Protein AF-A0A0N4T7W8-F1 (afdb_monomer)

Nearest PDB structures (foldseek):
  3v8z-assembly1_A  TM=8.509E-01  e=4.252E-12  Oryctolagus cuniculus
  3usr-assembly1_A  TM=8.493E-01  e=5.194E-12  Oryctolagus cuniculus
  3v8y-assembly1_A  TM=8.452E-01  e=2.255E-11  Oryctolagus cuniculus
  3u2x-assembly1_A  TM=7.380E-01  e=1.413E-11  Homo sapiens
  4ueg-assembly1_B-2  TM=7.141E-01  e=8.287E-12  Homo sapiens

Solvent-accessible surface area (backbone atoms only — not comparable to full-atom values): 10296 Å² total; per-residue (Å²): 116,76,44,86,63,72,72,51,75,77,46,58,74,68,16,25,16,58,23,91,90,51,61,74,39,53,35,68,91,38,66,29,72,71,93,47,72,66,58,51,50,51,54,49,50,48,36,72,74,54,46,65,76,77,80,60,84,92,77,53,69,49,67,40,39,54,51,41,59,89,45,61,62,54,68,78,45,64,72,85,35,53,42,62,55,40,58,51,31,63,49,39,86,84,54,75,52,58,70,55,46,76,71,48,52,90,68,38,27,24,72,38,78,50,87,73,88,60,94,74,72,62,88,89,70,83,78,93,59,91,78,68,76,51,65,69,57,49,50,50,26,50,75,73,73,59,59,48,61,87,58,89,59,13,66,73,55,53,51,50,55,54,56,61,75,71,110

Secondary structure (DSSP, 8-state):
--S--GGGGGPPSSEEEEPSS-TTSEEEEEEE----HHHHHHHHHHHHHH-SSSSS-SSS-THHHHHHTTTTTGGGS-GGGB--GGGSEEESTT---HHHHHHHGGG-S-EEE-----S---TT-----SSPPPHHHHHHHHHTT---TTTTT-HHHHHHHHHHHT-

Organism: Brugia pahangi (NCBI:txid6280)

InterPro domains:
  IPR029044 Nucleotide-diphospho-sugar transferases [G3DSA:3.90.550.10] (1-117)
  IPR029044 Nucleotide-diphospho-sugar transferases [SSF53448] (1-104)
  IPR050587 GNT1/Glycosyltransferase 8 [PTHR11183] (1-105)

Sequence (167 aa):
VIQNADELFDHDELSAVADIGWPDCFNSGVFAYKPSEQTYLDILNFALEHGSFEVYNLFICGDQGLLNQPFKGWRDKPPAFRLPFIYNMTSGAIYTYAAAFKKYGAQNHLIKETVEYGEDKIPGVSFDQSSPPTDEERMRAWEVGHPDYLGADAYSNIQKAIDHALE

Structure (mmCIF, N/CA/C/O backbone):
data_AF-A0A0N4T7W8-F1
#
_entry.id   AF-A0A0N4T7W8-F1
#
loop_
_atom_site.group_PDB
_atom_site.id
_atom_site.type_symbol
_atom_site.label_atom_id
_atom_site.label_alt_id
_atom_site.label_comp_id
_atom_site.label_asym_id
_atom_site.label_entity_id
_atom_site.label_seq_id
_atom_site.pdbx_PDB_ins_code
_atom_site.Cartn_x
_atom_site.Cartn_y
_atom_site.Cartn_z
_atom_site.occupancy
_atom_site.B_iso_or_equiv
_atom_site.auth_seq_id
_atom_site.auth_comp_id
_atom_site.auth_asym_id
_atom_site.auth_atom_id
_atom_site.pdbx_PDB_model_num
ATOM 1 N N . VAL A 1 1 ? -2.211 1.688 -14.149 1.00 75.25 1 VAL A N 1
ATOM 2 C CA . VAL A 1 1 ? -3.234 0.614 -14.136 1.00 75.25 1 VAL A CA 1
ATOM 3 C C . VAL A 1 1 ? -3.302 0.024 -15.528 1.00 75.25 1 VAL A C 1
ATOM 5 O O . VAL A 1 1 ? -3.419 0.804 -16.462 1.00 75.25 1 VAL A O 1
ATOM 8 N N . ILE A 1 2 ? -3.159 -1.292 -15.675 1.00 79.19 2 ILE A N 1
ATOM 9 C CA . ILE A 1 2 ? -3.101 -1.954 -16.993 1.00 79.19 2 ILE A CA 1
ATOM 10 C C . ILE A 1 2 ? -4.235 -2.965 -17.220 1.00 79.19 2 ILE A C 1
ATOM 12 O O . ILE A 1 2 ? -4.511 -3.311 -18.364 1.00 79.19 2 ILE A O 1
ATOM 16 N N . GLN A 1 3 ? -4.931 -3.385 -16.159 1.00 80.50 3 GLN A N 1
ATOM 17 C CA . GLN A 1 3 ? -6.172 -4.170 -16.213 1.00 80.50 3 GLN A CA 1
ATOM 18 C C . GLN A 1 3 ? -7.143 -3.661 -15.131 1.00 80.50 3 GLN A C 1
ATOM 20 O O . GLN A 1 3 ? -6.733 -2.897 -14.255 1.00 80.50 3 GLN A O 1
ATOM 25 N N . ASN A 1 4 ? -8.425 -4.039 -15.207 1.00 87.44 4 ASN A N 1
ATOM 26 C CA . ASN A 1 4 ? -9.396 -3.743 -14.142 1.00 87.44 4 ASN A CA 1
ATOM 27 C C . ASN A 1 4 ? -8.918 -4.348 -12.809 1.00 87.44 4 ASN A C 1
ATOM 29 O O . ASN A 1 4 ? -8.251 -5.377 -12.829 1.00 87.44 4 ASN A O 1
ATOM 33 N N . ALA A 1 5 ? -9.204 -3.675 -11.696 1.00 90.62 5 ALA A N 1
ATOM 34 C CA . ALA A 1 5 ? -8.773 -4.092 -10.363 1.00 90.62 5 ALA A CA 1
ATOM 35 C C . ALA A 1 5 ? -9.856 -3.802 -9.307 1.00 90.62 5 ALA A C 1
ATOM 37 O O . ALA A 1 5 ? -9.542 -3.502 -8.153 1.00 90.62 5 ALA A O 1
ATOM 38 N N . ASP A 1 6 ? -11.132 -3.802 -9.708 1.00 92.44 6 ASP A N 1
ATOM 39 C CA . ASP A 1 6 ? -12.240 -3.432 -8.818 1.00 92.44 6 ASP A CA 1
ATOM 40 C C . ASP A 1 6 ? -12.442 -4.467 -7.699 1.00 92.44 6 ASP A C 1
ATOM 42 O O . ASP A 1 6 ? -12.923 -4.144 -6.618 1.00 92.44 6 ASP A O 1
ATOM 46 N N . GLU A 1 7 ? -11.990 -5.701 -7.897 1.00 92.69 7 GLU A N 1
ATOM 47 C CA . GLU A 1 7 ? -11.946 -6.732 -6.861 1.00 92.69 7 GLU A CA 1
ATOM 48 C C . GLU A 1 7 ? -11.081 -6.337 -5.650 1.00 92.69 7 GLU A C 1
ATOM 50 O O . GLU A 1 7 ? -11.254 -6.892 -4.565 1.00 92.69 7 GLU A O 1
ATOM 55 N N . LEU A 1 8 ? -10.192 -5.340 -5.772 1.00 92.75 8 LEU A N 1
ATOM 56 C CA . LEU A 1 8 ? -9.466 -4.790 -4.621 1.00 92.75 8 LEU A CA 1
ATOM 57 C C . LEU A 1 8 ? -10.405 -4.167 -3.577 1.00 92.75 8 LEU A C 1
ATOM 59 O O . LEU A 1 8 ? -10.048 -4.118 -2.398 1.00 92.75 8 LEU A O 1
ATOM 63 N N . PHE A 1 9 ? -11.604 -3.729 -3.977 1.00 94.00 9 PHE A N 1
ATOM 64 C CA . PHE A 1 9 ? -12.607 -3.181 -3.061 1.00 94.00 9 PHE A CA 1
ATOM 65 C C . PHE A 1 9 ? -13.278 -4.247 -2.179 1.00 94.00 9 PHE A C 1
ATOM 67 O O . PHE A 1 9 ? -13.899 -3.889 -1.178 1.00 94.00 9 PHE A O 1
ATOM 74 N N . ASP A 1 10 ? -13.113 -5.538 -2.490 1.00 94.38 10 ASP A N 1
ATOM 75 C CA . ASP A 1 10 ? -13.646 -6.645 -1.685 1.00 94.38 10 ASP A CA 1
ATOM 76 C C . ASP A 1 10 ? -12.728 -7.028 -0.505 1.00 94.38 10 ASP A C 1
ATOM 78 O O . ASP A 1 10 ? -13.085 -7.870 0.324 1.00 94.38 10 ASP A O 1
ATOM 82 N N . HIS A 1 11 ? -11.539 -6.422 -0.405 1.00 95.06 11 HIS A N 1
ATOM 83 C CA . HIS A 1 11 ? -10.558 -6.722 0.636 1.00 95.06 11 HIS A CA 1
ATOM 84 C C . HIS A 1 11 ? -10.740 -5.885 1.915 1.00 95.06 11 HIS A C 1
ATOM 86 O O . HIS A 1 11 ? -11.054 -4.696 1.892 1.00 95.06 11 HIS A O 1
ATOM 92 N N . ASP A 1 12 ? -10.468 -6.510 3.064 1.00 95.62 12 ASP A N 1
ATOM 93 C CA . ASP A 1 12 ? -10.518 -5.865 4.380 1.00 95.62 12 ASP A CA 1
ATOM 94 C C . ASP A 1 12 ? -9.248 -5.063 4.719 1.00 95.62 12 ASP A C 1
ATOM 96 O O . ASP A 1 12 ? -8.190 -5.212 4.110 1.00 95.62 12 ASP A O 1
ATOM 100 N N . GLU A 1 13 ? -9.330 -4.232 5.761 1.00 94.75 13 GLU A N 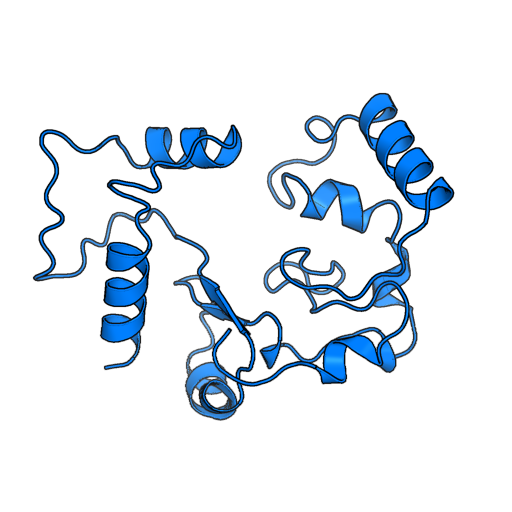1
ATOM 101 C CA . GLU A 1 13 ? -8.226 -3.384 6.211 1.00 94.75 13 GLU A CA 1
ATOM 102 C C . GLU A 1 13 ? -7.184 -4.124 7.088 1.00 94.75 13 GLU A C 1
ATOM 104 O O . GLU A 1 13 ? -7.509 -4.869 8.019 1.00 94.75 13 GLU A O 1
ATOM 109 N N . LEU A 1 14 ? -5.883 -3.891 6.934 1.00 94.62 14 LEU A N 1
ATOM 110 C CA . LEU A 1 14 ? -5.200 -3.322 5.777 1.00 94.62 14 LEU A CA 1
ATOM 111 C C . LEU A 1 14 ? -4.748 -4.507 4.922 1.00 94.62 14 LEU A C 1
ATOM 113 O O . LEU A 1 14 ? -4.061 -5.392 5.440 1.00 94.62 14 LEU A O 1
ATOM 117 N N . SER A 1 15 ? -5.160 -4.547 3.657 1.00 97.31 15 SER A N 1
ATOM 118 C CA . SER A 1 15 ? -4.711 -5.567 2.703 1.00 97.31 15 SER A CA 1
ATOM 119 C C . SER A 1 15 ? -3.740 -4.939 1.725 1.00 97.31 15 SER A C 1
ATOM 121 O O . SER A 1 15 ? -4.045 -3.912 1.135 1.00 97.31 15 SER A O 1
ATOM 123 N N . ALA A 1 16 ? -2.569 -5.532 1.550 1.00 96.69 16 ALA A N 1
ATOM 124 C CA . ALA A 1 16 ? -1.505 -4.942 0.749 1.00 96.69 16 ALA A CA 1
ATOM 125 C C . ALA A 1 16 ? -0.630 -6.026 0.125 1.00 96.69 16 ALA A C 1
ATOM 127 O O . ALA A 1 16 ? -0.710 -7.202 0.492 1.00 96.69 16 ALA A O 1
ATOM 128 N N . VAL A 1 17 ? 0.195 -5.624 -0.835 1.00 95.38 17 VAL A N 1
ATOM 129 C CA . VAL A 1 17 ? 1.209 -6.490 -1.441 1.00 95.38 17 VAL A CA 1
ATOM 130 C C . VAL A 1 17 ? 2.471 -6.472 -0.578 1.00 95.38 17 VAL A C 1
ATOM 132 O O . VAL A 1 17 ? 2.830 -5.429 -0.037 1.00 95.38 17 VAL A O 1
ATOM 135 N N . ALA A 1 18 ? 3.149 -7.613 -0.443 1.00 93.12 18 ALA A N 1
ATOM 136 C CA . ALA A 1 18 ? 4.429 -7.692 0.264 1.00 93.12 18 ALA A CA 1
ATOM 137 C C . ALA A 1 18 ? 5.498 -6.821 -0.407 1.00 93.12 18 ALA A C 1
ATOM 139 O O . ALA A 1 18 ? 5.570 -6.758 -1.636 1.00 93.12 18 ALA A O 1
ATOM 140 N N . ASP A 1 19 ? 6.346 -6.182 0.394 1.00 89.38 19 ASP A N 1
ATOM 141 C CA . ASP A 1 19 ? 7.507 -5.484 -0.134 1.00 89.38 19 ASP A CA 1
ATOM 142 C C . ASP A 1 19 ? 8.506 -6.475 -0.750 1.00 89.38 19 ASP A C 1
ATOM 144 O O . ASP A 1 19 ? 8.726 -7.580 -0.250 1.00 89.38 19 ASP A O 1
ATOM 148 N N . ILE A 1 20 ? 9.091 -6.078 -1.877 1.00 84.06 20 ILE A N 1
ATOM 149 C CA . ILE A 1 20 ? 10.031 -6.902 -2.636 1.00 84.06 20 ILE A CA 1
ATOM 150 C C . ILE A 1 20 ? 11.368 -7.092 -1.906 1.00 84.06 20 ILE A C 1
ATOM 152 O O . ILE A 1 20 ? 11.968 -8.162 -2.009 1.00 84.06 20 ILE A O 1
ATOM 156 N N . GLY A 1 21 ? 11.840 -6.069 -1.189 1.00 83.12 21 GLY A N 1
ATOM 157 C CA . GLY A 1 21 ? 13.102 -6.105 -0.458 1.00 83.12 21 GLY A CA 1
ATOM 158 C C . GLY A 1 21 ? 12.952 -6.786 0.899 1.00 83.12 21 GLY A C 1
ATOM 159 O O . GLY A 1 21 ? 13.771 -7.632 1.256 1.00 83.12 21 GLY A O 1
ATOM 160 N N . TRP A 1 22 ? 11.888 -6.454 1.638 1.00 85.81 22 TRP A N 1
ATOM 161 C CA . TRP A 1 22 ? 11.609 -7.018 2.962 1.00 85.81 22 TRP A CA 1
ATOM 162 C C . TRP A 1 22 ? 10.157 -7.522 3.076 1.00 85.81 22 TRP A C 1
ATOM 164 O O . TRP A 1 22 ? 9.280 -6.777 3.512 1.00 85.81 22 TRP A O 1
ATOM 174 N N . PRO A 1 23 ? 9.868 -8.796 2.745 1.00 89.88 23 PRO A N 1
ATOM 175 C CA . PRO A 1 23 ? 8.495 -9.293 2.564 1.00 89.88 23 PRO A CA 1
ATOM 176 C C . PRO A 1 23 ? 7.662 -9.435 3.848 1.00 89.88 23 PRO A C 1
ATOM 178 O O . PRO A 1 23 ? 6.475 -9.761 3.775 1.00 89.88 23 PRO A O 1
ATOM 181 N N . ASP A 1 24 ? 8.256 -9.200 5.021 1.00 90.38 24 ASP A N 1
ATOM 182 C CA . ASP A 1 24 ? 7.507 -9.071 6.277 1.00 90.38 24 ASP A CA 1
ATOM 183 C C . ASP A 1 24 ? 6.895 -7.668 6.455 1.00 90.38 24 ASP A C 1
ATOM 185 O O . ASP A 1 24 ? 6.010 -7.484 7.291 1.00 90.38 24 ASP A O 1
ATOM 189 N N . CYS A 1 25 ? 7.308 -6.699 5.635 1.00 90.69 25 CYS A N 1
ATOM 190 C CA . CYS A 1 25 ? 6.649 -5.411 5.464 1.00 90.69 25 CYS A CA 1
ATOM 191 C C . CYS A 1 25 ? 5.764 -5.442 4.214 1.00 90.69 25 CYS A C 1
ATOM 193 O O . CYS A 1 25 ? 6.047 -6.153 3.246 1.00 90.69 25 CYS A O 1
ATOM 195 N N . PHE A 1 26 ? 4.697 -4.649 4.211 1.00 93.75 26 PHE A N 1
ATOM 196 C CA . PHE A 1 26 ? 3.931 -4.411 2.993 1.00 93.75 26 PHE A CA 1
ATOM 197 C C . PHE A 1 26 ? 4.477 -3.211 2.228 1.00 93.75 26 PHE A C 1
ATOM 199 O O . PHE A 1 26 ? 4.974 -2.248 2.820 1.00 93.75 26 PHE A O 1
ATOM 206 N N . ASN A 1 27 ? 4.329 -3.251 0.908 1.00 91.75 27 ASN A N 1
ATOM 207 C CA . ASN A 1 27 ? 4.578 -2.106 0.056 1.00 91.75 27 ASN A CA 1
ATOM 208 C C . ASN A 1 27 ? 3.386 -1.145 0.119 1.00 91.75 27 ASN A C 1
ATOM 210 O O . ASN A 1 27 ? 2.253 -1.539 -0.161 1.00 91.75 27 ASN A O 1
ATOM 214 N N . SER A 1 28 ? 3.633 0.119 0.445 1.00 91.62 28 SER A N 1
ATOM 215 C CA . SER A 1 28 ? 2.578 1.131 0.593 1.00 91.62 28 SER A CA 1
ATOM 216 C C . SER A 1 28 ? 2.086 1.724 -0.733 1.00 91.62 28 SER A C 1
ATOM 218 O O . SER A 1 28 ? 1.169 2.537 -0.734 1.00 91.62 28 SER A O 1
ATOM 220 N N . GLY A 1 29 ? 2.641 1.304 -1.876 1.00 89.88 29 GLY A N 1
ATOM 221 C CA . GLY A 1 29 ? 2.218 1.792 -3.193 1.00 89.88 29 GLY A CA 1
ATOM 222 C C . GLY A 1 29 ? 0.784 1.405 -3.574 1.00 89.88 29 GLY A C 1
ATOM 223 O O . GLY A 1 29 ? 0.127 2.153 -4.293 1.00 89.88 29 GLY A O 1
ATOM 224 N N . VAL A 1 30 ? 0.296 0.255 -3.094 1.00 93.00 30 VAL A N 1
ATOM 225 C CA . VAL A 1 30 ? -1.080 -0.222 -3.305 1.00 93.00 30 VAL A CA 1
ATOM 226 C C . VAL A 1 30 ? -1.543 -0.997 -2.077 1.00 93.00 30 VAL A C 1
ATOM 228 O O . VAL A 1 30 ? -0.937 -2.004 -1.700 1.00 93.00 30 VAL A O 1
ATOM 231 N N . PHE A 1 31 ? -2.646 -0.553 -1.478 1.00 95.31 31 PHE A N 1
ATOM 232 C CA . PHE A 1 31 ? -3.292 -1.223 -0.356 1.00 95.31 31 PHE A CA 1
ATOM 233 C C . PHE A 1 31 ? -4.791 -0.886 -0.295 1.00 95.31 31 PHE A C 1
ATOM 235 O O . PHE A 1 31 ? -5.215 0.190 -0.710 1.00 95.31 31 PHE A O 1
ATOM 242 N N . ALA A 1 32 ? -5.589 -1.808 0.241 1.00 95.62 32 ALA A N 1
ATOM 243 C CA . ALA A 1 32 ? -6.993 -1.610 0.578 1.00 95.62 32 ALA A CA 1
ATOM 244 C C . ALA A 1 32 ? -7.126 -1.221 2.059 1.00 95.62 32 ALA A C 1
ATOM 246 O O . ALA A 1 32 ? -6.509 -1.830 2.941 1.00 95.62 32 ALA A O 1
ATOM 247 N N . TYR A 1 33 ? -7.934 -0.196 2.323 1.00 94.69 33 TYR A N 1
ATOM 248 C CA . TYR A 1 33 ? -8.071 0.451 3.627 1.00 94.69 33 TYR A CA 1
ATOM 249 C C . TYR A 1 33 ? -9.495 1.006 3.811 1.00 94.69 33 TYR A C 1
ATOM 251 O O . TYR A 1 33 ? -10.162 1.319 2.823 1.00 94.69 33 TYR A O 1
ATOM 259 N N . LYS A 1 34 ? -9.976 1.140 5.056 1.00 94.25 34 LYS A N 1
ATOM 260 C CA 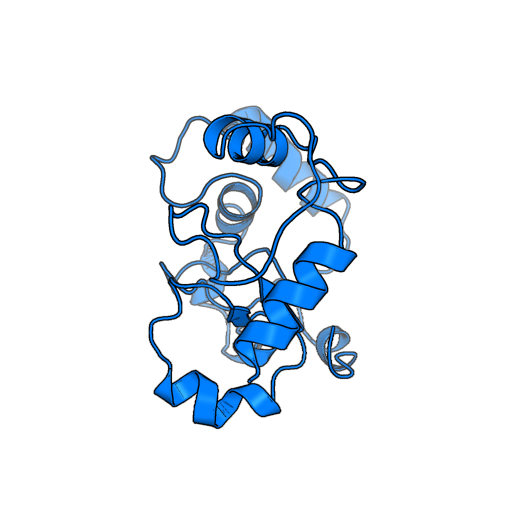. LYS A 1 34 ? -11.297 1.700 5.381 1.00 94.25 34 LYS A CA 1
ATOM 261 C C . LYS A 1 34 ? -11.133 3.092 6.010 1.00 94.25 34 LYS A C 1
ATOM 263 O O . LYS A 1 34 ? -10.649 3.207 7.136 1.00 94.25 34 LYS A O 1
ATOM 268 N N . PRO A 1 35 ? -11.560 4.173 5.326 1.00 94.00 35 PRO A N 1
ATOM 269 C CA . PRO A 1 35 ? -11.468 5.532 5.858 1.00 94.00 35 PRO A CA 1
ATOM 270 C C . PRO A 1 35 ? -12.003 5.638 7.293 1.00 94.00 35 PRO A C 1
ATOM 272 O O . PRO A 1 35 ? -13.138 5.257 7.572 1.00 94.00 35 PRO A O 1
ATOM 275 N N . SER A 1 36 ? -11.171 6.149 8.200 1.00 94.56 36 SER A N 1
ATOM 276 C CA . SER A 1 36 ? -11.466 6.261 9.630 1.00 94.56 36 SER A CA 1
ATOM 277 C C . SER A 1 36 ? -10.746 7.483 10.188 1.00 94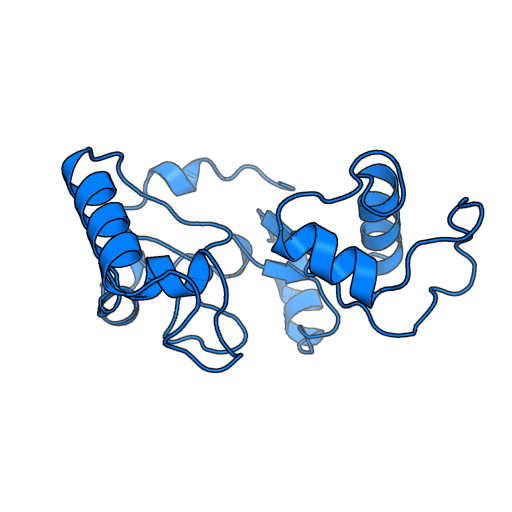.56 36 SER A C 1
ATOM 279 O O . SER A 1 36 ? -9.522 7.580 10.099 1.00 94.56 36 SER A O 1
ATOM 281 N N . GLU A 1 37 ? -11.505 8.419 10.761 1.00 95.44 37 GLU A N 1
ATOM 282 C CA . GLU A 1 37 ? -10.946 9.619 11.397 1.00 95.44 37 GLU A CA 1
ATOM 283 C C . GLU A 1 37 ? -10.029 9.247 12.565 1.00 95.44 37 GLU A C 1
ATOM 285 O O . GLU A 1 37 ? -8.945 9.810 12.700 1.00 95.44 37 GLU A O 1
ATOM 290 N N . GLN A 1 38 ? -10.419 8.241 13.354 1.00 94.81 38 GLN A N 1
ATOM 291 C CA . GLN A 1 38 ? -9.605 7.754 14.463 1.00 94.81 38 GLN A CA 1
ATOM 292 C C . GLN A 1 38 ? -8.246 7.255 13.970 1.00 94.81 38 GLN A C 1
ATOM 294 O O . GLN A 1 38 ? -7.216 7.671 14.488 1.00 94.81 38 GLN A O 1
ATOM 299 N N . THR A 1 39 ? -8.230 6.424 12.927 1.00 92.44 39 THR A N 1
ATOM 300 C CA . THR A 1 39 ? -6.975 5.879 12.403 1.00 92.44 39 THR A CA 1
ATOM 301 C C . THR A 1 39 ? -6.097 6.969 11.792 1.00 92.44 39 THR A C 1
ATOM 303 O O . THR A 1 39 ? -4.880 6.932 11.947 1.00 92.44 39 THR A O 1
ATOM 306 N N . TYR A 1 40 ? -6.694 7.967 11.131 1.00 91.69 40 TYR A N 1
ATOM 307 C CA . TYR A 1 40 ? -5.958 9.139 10.653 1.00 91.69 40 TYR A CA 1
ATOM 308 C C . TYR A 1 40 ? -5.268 9.875 11.809 1.00 91.69 40 TYR A C 1
ATOM 310 O O . TYR A 1 40 ? -4.076 10.167 11.719 1.00 91.69 40 TYR A O 1
ATOM 318 N N . LEU A 1 41 ? -5.993 10.135 12.902 1.00 93.12 41 LEU A N 1
ATOM 319 C CA . LEU A 1 41 ? -5.434 10.785 14.087 1.00 93.12 41 LEU A CA 1
ATOM 320 C C . LEU A 1 41 ? -4.339 9.936 14.739 1.00 93.12 41 LEU A C 1
ATOM 322 O O . LEU A 1 41 ? -3.326 10.487 15.155 1.00 93.12 41 LEU A O 1
ATOM 326 N N . ASP A 1 4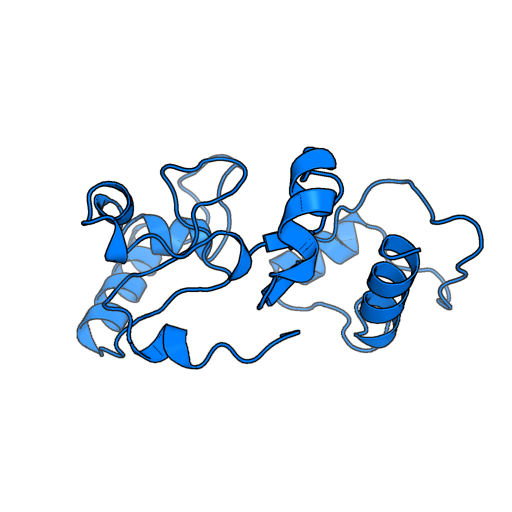2 ? -4.498 8.614 14.785 1.00 89.56 42 ASP A N 1
ATOM 327 C CA . ASP A 1 42 ? -3.494 7.705 15.346 1.00 89.56 42 ASP A CA 1
ATOM 328 C C . ASP A 1 42 ? -2.194 7.725 14.525 1.00 89.56 42 ASP A C 1
ATOM 330 O O . ASP A 1 42 ? -1.107 7.849 15.090 1.00 89.56 42 ASP A O 1
ATOM 334 N N . ILE A 1 43 ? -2.295 7.674 13.190 1.00 88.88 43 ILE A N 1
ATOM 335 C CA . ILE A 1 43 ? -1.140 7.779 12.284 1.00 88.88 43 ILE A CA 1
ATOM 336 C C . ILE A 1 43 ? -0.486 9.162 12.405 1.00 88.88 43 ILE A C 1
ATOM 338 O O . ILE A 1 43 ? 0.740 9.258 12.460 1.00 88.88 43 ILE A O 1
ATOM 342 N N . LEU A 1 44 ? -1.286 10.231 12.475 1.00 87.62 44 LEU A N 1
ATOM 343 C CA . LEU A 1 44 ? -0.793 11.599 12.626 1.00 87.62 44 LEU A CA 1
ATOM 344 C C . LEU A 1 44 ? -0.051 11.784 13.953 1.00 87.62 44 LEU A C 1
ATOM 346 O O . LEU A 1 44 ? 1.062 12.301 13.960 1.00 87.62 44 LEU A O 1
ATOM 350 N N . ASN A 1 45 ? -0.637 11.340 15.065 1.00 88.56 45 ASN A N 1
ATOM 351 C CA . ASN A 1 45 ? -0.008 11.413 16.382 1.00 88.56 45 ASN A CA 1
ATOM 352 C C . ASN A 1 45 ? 1.292 10.608 16.406 1.00 88.56 45 ASN A C 1
ATOM 354 O O . ASN A 1 45 ? 2.312 11.113 16.865 1.00 88.56 45 ASN A O 1
ATOM 358 N N . PHE A 1 46 ? 1.290 9.403 15.827 1.00 84.69 46 PHE A N 1
ATOM 359 C CA . PHE A 1 46 ? 2.502 8.601 15.703 1.00 84.69 46 PHE A CA 1
ATOM 360 C C . PHE A 1 46 ? 3.595 9.337 14.913 1.00 84.69 46 PHE A C 1
ATOM 362 O O . PHE A 1 46 ? 4.740 9.391 15.365 1.00 84.69 46 PHE A O 1
ATOM 369 N N . ALA A 1 47 ? 3.243 9.955 13.778 1.00 83.00 47 ALA A N 1
ATOM 370 C CA . ALA A 1 47 ? 4.168 10.741 12.963 1.00 83.00 47 ALA A CA 1
ATOM 371 C C . ALA A 1 47 ? 4.713 11.974 13.704 1.00 83.00 47 ALA A C 1
ATOM 373 O O . ALA A 1 47 ? 5.888 12.300 13.556 1.00 83.00 47 ALA A O 1
ATOM 374 N N . LEU A 1 48 ? 3.884 12.653 14.502 1.00 81.88 48 LEU A N 1
ATOM 375 C CA . LEU A 1 48 ? 4.294 13.808 15.305 1.00 81.88 48 LEU A CA 1
ATOM 376 C C . LEU A 1 48 ? 5.219 13.414 16.464 1.00 81.88 48 LEU A C 1
ATOM 378 O O . LEU A 1 48 ? 6.140 14.159 16.786 1.00 81.88 48 LEU A O 1
ATOM 382 N N . GLU A 1 49 ? 4.983 12.259 17.085 1.00 82.62 49 GLU A N 1
ATOM 383 C CA . GLU A 1 49 ? 5.770 11.772 18.223 1.00 82.62 49 GLU A CA 1
ATOM 384 C C . GLU A 1 49 ? 7.120 11.173 17.812 1.00 82.62 49 GLU A C 1
ATOM 386 O O . GLU A 1 49 ? 8.112 11.358 18.515 1.00 82.62 49 GLU A O 1
ATOM 391 N N . HIS A 1 50 ? 7.168 10.453 16.689 1.00 71.69 50 HIS A N 1
ATOM 392 C CA . HIS A 1 50 ? 8.339 9.664 16.286 1.00 71.69 50 HIS A CA 1
ATOM 393 C C . HIS A 1 50 ? 9.069 10.245 15.066 1.00 71.69 50 HIS A C 1
ATOM 395 O O . HIS A 1 50 ? 10.174 9.807 14.742 1.00 71.69 50 HIS A O 1
ATOM 401 N N . GLY A 1 51 ? 8.465 11.231 14.392 1.00 61.16 51 GLY A N 1
ATOM 402 C CA . GLY A 1 51 ? 8.884 11.691 13.072 1.00 61.16 51 GLY A CA 1
ATOM 403 C C . GLY A 1 51 ? 8.624 10.634 11.991 1.00 61.16 51 GLY A C 1
ATOM 404 O O . GLY A 1 51 ? 8.670 9.431 12.236 1.00 61.16 51 GLY A O 1
ATOM 405 N N . SER A 1 52 ? 8.407 11.062 10.748 1.00 53.53 52 SER A N 1
ATOM 406 C CA . SER A 1 52 ? 8.490 10.153 9.590 1.00 53.53 52 SER A CA 1
ATOM 407 C C . SER A 1 52 ? 9.940 9.803 9.220 1.00 53.53 52 SER A C 1
ATOM 409 O O . SER A 1 52 ? 10.159 8.923 8.393 1.00 53.53 52 SER A O 1
ATOM 411 N N . PHE A 1 53 ? 10.921 10.497 9.815 1.00 48.25 53 PHE A N 1
ATOM 412 C CA . PHE A 1 53 ? 12.267 10.640 9.253 1.00 48.25 53 PHE A CA 1
ATOM 413 C C . PHE A 1 53 ? 13.433 10.180 10.151 1.00 48.25 53 PHE A C 1
ATOM 415 O O . PHE A 1 53 ? 14.485 9.858 9.610 1.00 48.25 53 PHE A O 1
ATOM 422 N N . GLU A 1 54 ? 13.308 10.122 11.486 1.00 46.44 54 GLU A N 1
ATOM 423 C CA . GLU A 1 54 ? 14.514 10.044 12.345 1.00 46.44 54 GLU A CA 1
ATOM 424 C C . GLU A 1 54 ? 14.849 8.680 12.975 1.00 46.44 54 GLU A C 1
ATOM 426 O O . GLU A 1 54 ? 15.932 8.543 13.540 1.00 46.44 54 GLU A O 1
ATOM 431 N N . VAL A 1 55 ? 14.009 7.641 12.876 1.00 42.25 55 VAL A N 1
ATOM 432 C CA . VAL A 1 55 ? 14.239 6.423 13.695 1.00 42.25 55 VAL A CA 1
ATOM 433 C C . VAL A 1 55 ? 14.693 5.180 12.919 1.00 42.25 55 VAL A C 1
ATOM 435 O O . VAL A 1 55 ? 15.223 4.253 13.531 1.00 42.25 55 VAL A O 1
ATOM 438 N N . TYR A 1 56 ? 14.617 5.140 11.585 1.00 44.34 56 TYR A N 1
ATOM 439 C CA . TYR A 1 56 ? 15.011 3.934 10.845 1.00 44.34 56 TYR A CA 1
ATOM 440 C C . TYR A 1 56 ? 15.988 4.230 9.711 1.00 44.34 56 TYR A C 1
ATOM 442 O O . TYR A 1 56 ? 15.620 4.691 8.638 1.00 44.34 56 TYR A O 1
ATOM 450 N N . ASN A 1 57 ? 17.258 3.919 9.987 1.00 40.69 57 ASN A N 1
ATOM 451 C CA . ASN A 1 57 ? 18.341 3.749 9.024 1.00 40.69 57 ASN A CA 1
ATOM 452 C C . ASN A 1 57 ? 17.835 3.226 7.666 1.00 40.69 57 ASN A C 1
ATOM 454 O O . ASN A 1 57 ? 17.505 2.050 7.555 1.00 40.69 57 ASN A O 1
ATOM 458 N N . LEU A 1 58 ? 17.835 4.107 6.662 1.00 42.94 58 LEU A N 1
ATOM 459 C CA . LEU A 1 58 ? 18.037 3.894 5.220 1.00 42.94 58 LEU A CA 1
ATOM 460 C C . LEU A 1 58 ? 17.171 2.870 4.445 1.00 42.94 58 LEU A C 1
ATOM 462 O O . LEU A 1 58 ? 17.168 2.929 3.223 1.00 42.94 58 LEU A O 1
ATOM 466 N N . PHE A 1 59 ? 16.435 1.954 5.078 1.00 46.88 59 PHE A N 1
ATOM 467 C CA . PHE A 1 59 ? 15.831 0.813 4.375 1.00 46.88 59 PHE A CA 1
ATOM 468 C C . PHE A 1 59 ? 14.325 0.920 4.119 1.00 46.88 59 PHE A C 1
ATOM 470 O O . PHE A 1 59 ? 13.843 0.265 3.202 1.00 46.88 59 PHE A O 1
ATOM 477 N N . ILE A 1 60 ? 13.579 1.748 4.862 1.00 54.22 60 ILE A N 1
ATOM 478 C CA . ILE A 1 60 ? 12.155 2.015 4.589 1.00 54.22 60 ILE A CA 1
ATOM 479 C C . ILE A 1 60 ? 11.857 3.494 4.894 1.00 54.22 60 ILE A C 1
ATOM 481 O O . ILE A 1 60 ? 11.476 3.842 6.009 1.00 54.22 60 ILE A O 1
ATOM 485 N N . CYS A 1 61 ? 12.087 4.374 3.917 1.00 61.75 61 CYS A N 1
ATOM 486 C CA . CYS A 1 61 ? 11.833 5.814 4.038 1.00 61.75 61 CYS A CA 1
ATOM 487 C C . CYS A 1 61 ? 10.383 6.169 3.651 1.00 61.75 61 CYS A C 1
ATOM 489 O O . CYS A 1 61 ? 9.744 5.456 2.876 1.00 61.75 61 CYS A O 1
ATOM 491 N N . GLY A 1 62 ? 9.875 7.286 4.178 1.00 76.06 62 GLY A N 1
ATOM 492 C CA . GLY A 1 62 ? 8.611 7.889 3.755 1.00 76.06 62 GLY A CA 1
ATOM 493 C C . GLY A 1 62 ? 7.361 7.220 4.329 1.00 76.06 62 GLY A C 1
ATOM 494 O O . GLY A 1 62 ? 7.328 6.774 5.479 1.00 76.06 62 GLY A O 1
ATOM 495 N N . ASP A 1 63 ? 6.300 7.173 3.526 1.00 82.75 63 ASP A N 1
ATOM 496 C CA . ASP A 1 63 ? 5.001 6.639 3.932 1.00 82.75 63 ASP A CA 1
ATOM 497 C C . ASP A 1 63 ? 5.048 5.130 4.217 1.00 82.75 63 ASP A C 1
ATOM 499 O O . ASP A 1 63 ? 4.369 4.668 5.132 1.00 82.75 63 ASP A O 1
ATOM 503 N N . GLN A 1 64 ? 5.903 4.362 3.529 1.00 85.12 64 GLN A N 1
ATOM 504 C CA . GLN A 1 64 ? 6.030 2.923 3.777 1.00 85.12 64 GLN A CA 1
ATOM 505 C C . GLN A 1 64 ? 6.500 2.637 5.207 1.00 85.12 64 GLN A C 1
ATOM 507 O O . GLN A 1 64 ? 5.977 1.733 5.863 1.00 85.12 64 GLN A O 1
ATOM 512 N N . GLY A 1 65 ? 7.454 3.427 5.705 1.00 81.38 65 GLY A N 1
ATOM 513 C CA . GLY A 1 65 ? 7.977 3.302 7.065 1.00 81.38 65 GLY A CA 1
ATOM 514 C C . GLY A 1 65 ? 6.933 3.721 8.091 1.00 81.38 65 GLY A C 1
ATOM 515 O O . GLY A 1 65 ? 6.692 3.001 9.058 1.00 81.38 65 GLY A O 1
ATOM 516 N N . LEU A 1 66 ? 6.250 4.838 7.828 1.00 85.06 66 LEU A N 1
ATOM 517 C CA . LEU A 1 66 ? 5.186 5.352 8.683 1.00 85.06 66 LEU A CA 1
ATOM 518 C C . LEU A 1 66 ? 4.004 4.379 8.793 1.00 85.06 66 LEU A C 1
ATOM 520 O O . LEU A 1 66 ? 3.496 4.169 9.888 1.00 85.06 66 LEU A O 1
ATOM 524 N N . LEU A 1 67 ? 3.577 3.764 7.688 1.00 90.19 67 LEU A N 1
ATOM 525 C CA . LEU A 1 67 ? 2.404 2.888 7.649 1.00 90.19 67 LEU A CA 1
ATOM 526 C C . LEU A 1 67 ? 2.696 1.481 8.185 1.00 90.19 67 LEU A C 1
ATOM 528 O O . LEU A 1 67 ? 1.843 0.890 8.846 1.00 90.19 67 LEU A O 1
ATOM 532 N N . ASN A 1 68 ? 3.896 0.930 7.982 1.00 89.88 68 ASN A N 1
ATOM 533 C CA . ASN A 1 68 ? 4.212 -0.407 8.499 1.00 89.88 68 ASN A CA 1
ATOM 534 C C . ASN A 1 68 ? 4.264 -0.470 10.040 1.00 89.88 68 ASN A C 1
ATOM 536 O O . ASN A 1 68 ? 4.171 -1.562 10.597 1.00 89.88 68 ASN A O 1
ATOM 540 N N . GLN A 1 69 ? 4.361 0.663 10.748 1.00 85.06 69 GLN A N 1
ATOM 541 C CA . GLN A 1 69 ? 4.423 0.685 12.216 1.00 85.06 69 GLN A CA 1
ATOM 542 C C . GLN A 1 69 ? 3.045 0.506 12.888 1.00 85.06 69 GLN A C 1
ATOM 544 O O . GLN A 1 69 ? 2.880 -0.473 13.630 1.00 85.06 69 GLN A O 1
ATOM 549 N N . PRO A 1 70 ? 2.021 1.346 12.615 1.00 84.81 70 PRO A N 1
ATOM 550 C CA . PRO A 1 70 ? 0.661 1.115 13.106 1.00 84.81 70 PRO A CA 1
ATOM 551 C C . PRO A 1 70 ? 0.105 -0.245 12.667 1.00 84.81 70 PRO A C 1
ATOM 553 O O . PRO A 1 70 ? -0.627 -0.888 13.417 1.00 84.81 70 PRO A O 1
ATOM 556 N N . PHE A 1 71 ? 0.510 -0.725 11.485 1.00 89.44 71 PHE A N 1
ATOM 557 C CA . PHE A 1 71 ? 0.060 -1.991 10.905 1.00 89.44 71 PHE A CA 1
ATOM 558 C C . PHE A 1 71 ? 1.087 -3.132 11.007 1.00 89.44 71 PHE A C 1
ATOM 560 O O . PHE A 1 71 ? 1.019 -4.083 10.232 1.00 89.44 71 PHE A O 1
ATOM 567 N N . LYS A 1 72 ? 1.995 -3.111 11.993 1.00 86.25 72 LYS A N 1
ATOM 568 C CA . LYS A 1 72 ? 3.065 -4.123 12.166 1.00 86.25 72 LYS A CA 1
ATOM 569 C C . LYS A 1 72 ? 2.603 -5.588 12.224 1.00 86.25 72 LYS A C 1
ATOM 571 O O . LYS A 1 72 ? 3.387 -6.491 11.969 1.00 86.25 72 LYS A O 1
ATOM 576 N N . GLY A 1 73 ? 1.333 -5.838 12.553 1.00 89.12 73 GLY A N 1
ATOM 577 C CA . GLY A 1 73 ? 0.726 -7.175 12.548 1.00 89.12 73 GLY A CA 1
ATOM 578 C C . GLY A 1 73 ? 0.227 -7.646 11.177 1.00 89.12 73 GLY A C 1
ATOM 579 O O . GLY A 1 73 ? -0.389 -8.707 11.094 1.00 89.12 73 GLY A O 1
ATOM 580 N N . TRP A 1 74 ? 0.434 -6.870 10.107 1.00 95.19 74 TRP A N 1
ATOM 581 C CA . TRP A 1 74 ? -0.044 -7.184 8.757 1.00 95.19 74 TRP A CA 1
ATOM 582 C C . TRP A 1 74 ? 0.401 -8.576 8.291 1.00 95.19 74 TRP A C 1
ATOM 584 O O . TRP A 1 74 ? -0.421 -9.364 7.820 1.00 95.19 74 TRP A O 1
ATOM 594 N N . ARG A 1 75 ? 1.676 -8.922 8.497 1.00 93.81 75 ARG A N 1
ATOM 595 C CA . ARG A 1 75 ? 2.250 -10.204 8.073 1.00 93.81 75 ARG A CA 1
ATOM 596 C C . ARG A 1 75 ? 1.572 -11.420 8.716 1.00 93.81 75 ARG A C 1
ATOM 598 O O . ARG A 1 75 ? 1.469 -12.475 8.074 1.00 93.81 75 ARG A O 1
ATOM 605 N N . ASP A 1 76 ? 1.099 -11.261 9.948 1.00 95.06 76 ASP A N 1
ATOM 606 C CA . ASP A 1 76 ? 0.476 -12.312 10.757 1.00 95.06 76 ASP A CA 1
ATOM 607 C C . ASP A 1 76 ? -1.034 -12.439 10.520 1.00 95.06 76 ASP A C 1
ATOM 609 O O . ASP A 1 76 ? -1.655 -13.415 10.951 1.00 95.06 76 ASP A O 1
ATOM 613 N N . LYS A 1 77 ? -1.645 -11.491 9.794 1.00 95.19 77 LYS A N 1
ATOM 614 C CA . LYS A 1 77 ? -3.052 -11.586 9.396 1.00 95.19 77 LYS A CA 1
ATOM 615 C C . LYS A 1 77 ? -3.302 -12.815 8.506 1.00 95.19 77 LYS A C 1
ATOM 617 O O . LYS A 1 77 ? -2.370 -13.339 7.877 1.00 95.19 77 LYS A O 1
ATOM 622 N N . PRO A 1 78 ? -4.565 -13.277 8.404 1.00 96.81 78 PRO A N 1
ATOM 623 C CA . PRO A 1 78 ? -4.943 -14.333 7.472 1.00 96.81 78 PRO A CA 1
ATOM 624 C C . PRO A 1 78 ? -4.448 -14.067 6.039 1.00 96.81 78 PRO A C 1
ATOM 626 O O . PRO A 1 78 ? -4.328 -12.908 5.640 1.00 96.81 78 PRO A O 1
ATOM 629 N N . PRO A 1 79 ? -4.209 -15.110 5.222 1.00 94.56 79 PRO A N 1
ATOM 630 C CA . PRO A 1 79 ? -3.696 -14.949 3.859 1.00 94.56 79 PRO A CA 1
ATOM 631 C C . PRO A 1 79 ? -4.510 -14.003 2.963 1.00 94.56 79 PRO A C 1
ATOM 633 O O . PRO A 1 79 ? -3.937 -13.400 2.067 1.00 94.56 79 PRO A O 1
ATOM 636 N N . ALA A 1 80 ? -5.809 -13.826 3.230 1.00 94.75 80 ALA A N 1
ATOM 637 C CA . ALA A 1 80 ? -6.681 -12.903 2.499 1.00 94.75 80 ALA A CA 1
ATOM 638 C C . ALA A 1 80 ? -6.242 -11.421 2.564 1.00 94.75 80 ALA A C 1
ATOM 640 O O . ALA A 1 80 ? -6.632 -10.639 1.704 1.00 94.75 80 ALA A O 1
ATOM 641 N N . PHE A 1 81 ? -5.412 -11.045 3.546 1.00 96.31 81 PHE A N 1
ATOM 642 C CA . PHE A 1 81 ? -4.856 -9.690 3.684 1.00 96.31 81 PHE A CA 1
ATOM 643 C C . PHE A 1 81 ? -3.559 -9.472 2.886 1.00 96.31 81 PHE A C 1
ATOM 645 O O . PHE A 1 81 ? -3.007 -8.369 2.860 1.00 96.31 81 PHE A O 1
ATOM 652 N N . ARG A 1 82 ? -3.040 -10.527 2.249 1.00 96.31 82 ARG A N 1
ATOM 653 C CA . ARG A 1 82 ? -1.830 -10.479 1.425 1.00 96.31 82 ARG A CA 1
ATOM 654 C C . ARG A 1 82 ? -2.253 -10.497 -0.033 1.00 96.31 82 ARG A C 1
ATOM 656 O O . ARG A 1 82 ? -2.543 -11.556 -0.590 1.00 96.31 82 ARG A O 1
ATOM 663 N N . LEU A 1 83 ? -2.308 -9.310 -0.627 1.00 95.12 83 LEU A N 1
ATOM 664 C CA . LEU A 1 83 ? -2.662 -9.155 -2.029 1.00 95.12 83 LEU A CA 1
ATOM 665 C C . LEU A 1 83 ? -1.607 -9.840 -2.913 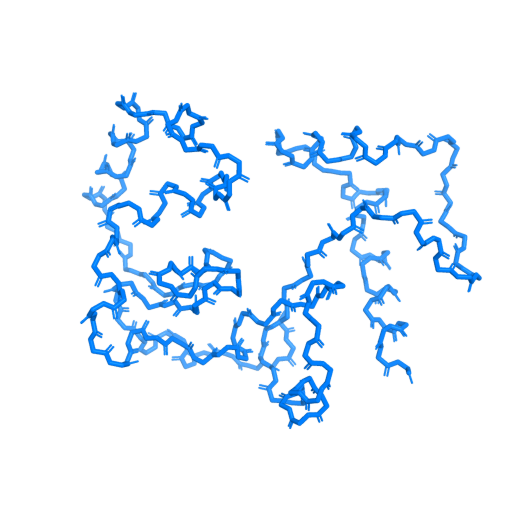1.00 95.12 83 LEU A C 1
ATOM 667 O O . LEU A 1 83 ? -0.406 -9.758 -2.626 1.00 95.12 83 LEU A O 1
ATOM 671 N N . PRO A 1 84 ? -2.028 -10.507 -4.000 1.00 92.81 84 PRO A N 1
ATOM 672 C CA . PRO A 1 84 ? -1.114 -11.021 -5.009 1.00 92.81 84 PRO A CA 1
ATOM 673 C C . PRO A 1 84 ? -0.154 -9.948 -5.540 1.00 92.81 84 PRO A C 1
ATOM 675 O O . PRO A 1 84 ? -0.555 -8.818 -5.807 1.00 92.81 84 PRO A O 1
ATOM 678 N N . PHE A 1 85 ? 1.108 -10.325 -5.770 1.00 90.31 85 PHE A N 1
ATOM 679 C CA . PHE A 1 85 ? 2.159 -9.392 -6.207 1.00 90.31 85 PHE A CA 1
ATOM 680 C C . PHE A 1 85 ? 1.836 -8.660 -7.521 1.00 90.31 85 PHE A C 1
ATOM 682 O O . PHE A 1 85 ? 2.269 -7.535 -7.725 1.00 90.31 85 PHE A O 1
ATOM 689 N N . ILE A 1 86 ? 0.998 -9.254 -8.373 1.00 88.19 86 ILE A N 1
ATOM 690 C CA . ILE A 1 86 ? 0.495 -8.677 -9.632 1.00 88.19 86 ILE A CA 1
ATOM 691 C C . ILE A 1 86 ? -0.317 -7.373 -9.463 1.00 88.19 86 ILE A C 1
ATOM 693 O O . ILE A 1 86 ? -0.567 -6.680 -10.450 1.00 88.19 86 ILE A O 1
ATOM 697 N N . TYR A 1 87 ? -0.742 -7.039 -8.236 1.00 88.94 87 TYR A N 1
ATOM 698 C CA . TYR A 1 87 ? -1.427 -5.783 -7.900 1.00 88.94 87 TYR A CA 1
ATOM 699 C C . TYR A 1 87 ? -0.482 -4.669 -7.443 1.00 88.94 87 TYR A C 1
ATOM 701 O O . TYR A 1 87 ? -0.926 -3.553 -7.217 1.00 88.94 87 TYR A O 1
ATOM 709 N N . ASN A 1 88 ? 0.807 -4.934 -7.273 1.00 87.75 88 ASN A N 1
ATOM 710 C CA . ASN A 1 88 ? 1.798 -3.902 -6.970 1.00 87.75 88 ASN A CA 1
ATOM 711 C C . ASN A 1 88 ? 3.170 -4.397 -7.422 1.00 87.75 88 ASN A C 1
ATOM 713 O O . ASN A 1 88 ? 4.124 -4.451 -6.646 1.00 87.75 88 ASN A O 1
ATOM 717 N N . MET A 1 89 ? 3.233 -4.877 -8.664 1.00 79.50 89 MET A N 1
ATOM 718 C CA . MET A 1 89 ? 4.465 -5.444 -9.173 1.00 79.50 89 MET A CA 1
ATOM 719 C C . MET A 1 89 ? 5.421 -4.294 -9.460 1.00 79.50 89 MET A C 1
ATOM 721 O O . MET A 1 89 ? 5.161 -3.462 -10.333 1.00 79.50 89 MET A 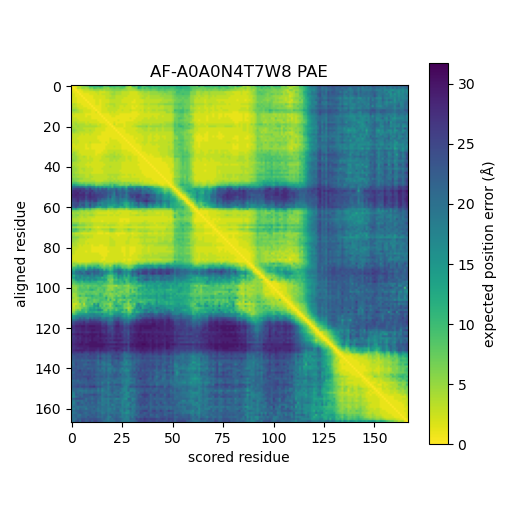O 1
ATOM 725 N N . THR A 1 90 ? 6.537 -4.273 -8.741 1.00 68.88 90 THR A N 1
ATOM 726 C CA . THR A 1 90 ? 7.604 -3.313 -8.991 1.00 68.88 90 THR A CA 1
ATOM 727 C C . THR A 1 90 ? 8.357 -3.686 -10.268 1.00 68.88 90 THR A C 1
ATOM 729 O O . THR A 1 90 ? 9.037 -4.712 -10.303 1.00 68.88 90 THR A O 1
ATOM 732 N N . SER A 1 91 ? 8.248 -2.866 -11.314 1.00 60.50 91 SER A N 1
ATOM 733 C CA . SER A 1 91 ? 9.129 -2.919 -12.484 1.00 60.50 91 SER A CA 1
ATOM 734 C C . SER A 1 91 ? 10.311 -1.972 -12.259 1.00 60.50 91 SER A C 1
ATOM 736 O O . SER A 1 91 ? 10.124 -0.775 -12.061 1.00 60.50 91 SER A O 1
ATOM 738 N N . GLY A 1 92 ? 11.523 -2.516 -12.242 1.00 58.25 92 GLY A N 1
ATOM 739 C CA . GLY A 1 92 ? 12.782 -1.793 -12.033 1.00 58.25 92 GLY A CA 1
ATOM 740 C C . GLY A 1 92 ? 13.956 -2.774 -12.085 1.00 58.25 92 GLY A C 1
ATOM 741 O O . GLY A 1 92 ? 13.731 -3.989 -12.037 1.00 58.25 92 GLY A O 1
ATOM 742 N N . ALA A 1 93 ? 15.193 -2.284 -12.188 1.00 46.28 93 ALA A N 1
ATOM 743 C CA . ALA A 1 93 ? 16.393 -3.128 -12.287 1.00 46.28 93 ALA A CA 1
ATOM 744 C C . ALA A 1 93 ? 16.606 -4.042 -11.051 1.00 46.28 93 ALA A C 1
ATOM 746 O O . ALA A 1 93 ? 17.170 -5.132 -11.174 1.00 46.28 93 ALA A O 1
ATOM 747 N N . ILE A 1 94 ? 16.034 -3.689 -9.897 1.00 48.06 94 ILE A N 1
ATOM 748 C CA . ILE A 1 94 ? 15.966 -4.488 -8.667 1.00 48.06 94 ILE A CA 1
ATOM 749 C C . ILE A 1 94 ? 15.038 -5.703 -8.757 1.00 48.06 94 ILE A C 1
ATOM 751 O O . ILE A 1 94 ? 15.228 -6.656 -7.993 1.00 48.06 94 ILE A O 1
ATOM 755 N N . TYR A 1 95 ? 14.070 -5.749 -9.686 1.00 57.66 95 TYR A N 1
ATOM 756 C CA . TYR A 1 95 ? 13.323 -6.987 -9.938 1.00 57.66 95 TYR A CA 1
ATOM 757 C C . TYR A 1 95 ? 14.165 -7.935 -10.791 1.00 57.66 95 TYR A C 1
ATOM 759 O O . TYR A 1 95 ? 13.912 -8.192 -11.966 1.00 57.66 95 TYR A O 1
ATOM 767 N N . THR A 1 96 ? 15.176 -8.516 -10.149 1.00 57.97 96 THR A N 1
ATOM 768 C CA . THR A 1 96 ? 16.146 -9.449 -10.742 1.00 57.97 96 THR A CA 1
ATOM 769 C C . THR A 1 96 ? 15.520 -10.769 -11.214 1.00 57.97 96 THR A C 1
ATOM 771 O O . THR A 1 96 ? 16.193 -11.614 -11.810 1.00 57.97 96 THR A O 1
ATOM 774 N N . TYR A 1 97 ? 14.217 -10.973 -10.988 1.00 62.66 97 TYR A N 1
ATOM 775 C CA . TYR A 1 97 ? 13.532 -12.235 -11.238 1.00 62.66 97 TYR A CA 1
ATOM 776 C C . TYR A 1 97 ? 12.812 -12.282 -12.593 1.00 62.66 97 TYR A C 1
ATOM 778 O O . TYR A 1 97 ? 11.615 -12.558 -12.698 1.00 62.66 97 TYR A O 1
ATOM 786 N N . ALA A 1 98 ? 13.588 -12.094 -13.665 1.00 65.38 98 ALA A N 1
ATOM 787 C CA . ALA A 1 98 ? 13.120 -12.095 -15.056 1.00 65.38 98 ALA A CA 1
ATOM 788 C C . ALA A 1 98 ? 12.298 -13.344 -15.446 1.00 65.38 98 ALA A C 1
ATOM 790 O O . ALA A 1 98 ? 11.398 -13.266 -16.281 1.00 65.38 98 ALA A O 1
ATOM 791 N N . ALA A 1 99 ? 12.566 -14.506 -14.838 1.00 68.75 99 ALA A N 1
ATOM 792 C CA . ALA A 1 99 ? 11.789 -15.725 -15.077 1.00 68.75 99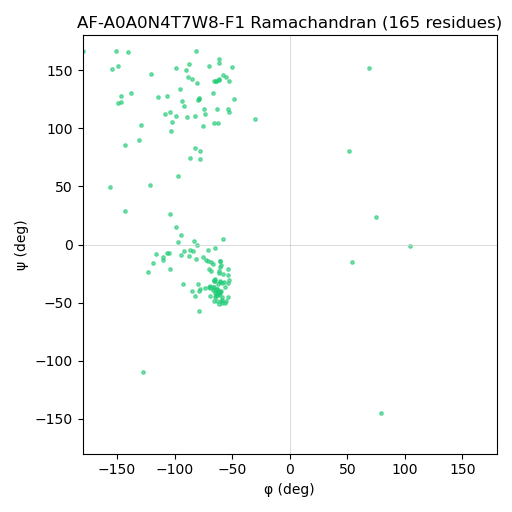 ALA A CA 1
ATOM 793 C C . ALA A 1 99 ? 10.340 -15.617 -14.568 1.00 68.75 99 ALA A C 1
ATOM 795 O O . ALA A 1 99 ? 9.416 -16.080 -15.239 1.00 68.75 99 ALA A O 1
ATOM 796 N N . ALA A 1 100 ? 10.124 -14.990 -13.408 1.00 65.75 100 ALA A N 1
ATOM 797 C CA . ALA A 1 100 ? 8.781 -14.736 -12.901 1.00 65.75 100 ALA A CA 1
ATOM 798 C C . ALA A 1 100 ? 8.088 -13.624 -13.686 1.00 65.75 100 ALA A C 1
ATOM 800 O O . ALA A 1 100 ? 6.910 -13.779 -13.997 1.00 65.75 100 ALA A O 1
ATOM 801 N N . PHE A 1 101 ? 8.819 -12.582 -14.096 1.00 65.88 101 PHE A N 1
ATOM 802 C CA . PHE A 1 101 ? 8.280 -11.556 -14.990 1.00 65.88 101 PHE A CA 1
ATOM 803 C C . PHE A 1 101 ? 7.745 -12.169 -16.291 1.00 65.88 101 PHE A C 1
ATOM 805 O O . PHE A 1 101 ? 6.588 -11.974 -16.642 1.00 65.88 101 PHE A O 1
ATOM 812 N N . LYS A 1 102 ? 8.538 -13.017 -16.962 1.00 71.81 102 LYS A N 1
ATOM 813 C CA . LYS A 1 102 ? 8.108 -13.715 -18.187 1.00 71.81 102 LYS A CA 1
ATOM 814 C C . LYS A 1 102 ? 6.890 -14.615 -17.972 1.00 71.81 102 LYS A C 1
ATOM 816 O O . LYS A 1 102 ? 6.102 -14.807 -18.892 1.00 71.81 102 LYS A O 1
ATOM 821 N N . LYS A 1 103 ? 6.743 -15.194 -16.778 1.00 73.06 103 LYS A N 1
ATOM 822 C CA . LYS A 1 103 ? 5.658 -16.131 -16.466 1.00 73.06 103 LYS A CA 1
ATOM 823 C C . LYS A 1 103 ? 4.359 -15.439 -16.041 1.00 73.06 103 LYS A C 1
ATOM 825 O O . LYS A 1 103 ? 3.287 -15.910 -16.411 1.00 73.06 103 LYS A O 1
ATOM 830 N N . TYR A 1 104 ? 4.446 -14.373 -15.250 1.00 75.56 104 TYR A N 1
ATOM 831 C CA . TYR A 1 104 ? 3.295 -13.739 -14.597 1.00 75.56 104 TYR A CA 1
ATOM 832 C C . TYR A 1 104 ? 3.042 -12.304 -15.063 1.00 75.56 104 TYR A C 1
ATOM 834 O O . TYR A 1 104 ? 1.991 -11.758 -14.756 1.00 75.56 104 TYR A O 1
ATOM 842 N N . GLY A 1 105 ? 3.943 -11.708 -15.848 1.00 66.25 105 GLY A N 1
ATOM 843 C CA . GLY A 1 105 ? 3.856 -10.309 -16.269 1.00 66.25 105 GLY A CA 1
ATOM 844 C C . GLY A 1 105 ? 2.580 -9.970 -17.045 1.00 66.25 105 GLY A C 1
ATOM 845 O O . GLY A 1 105 ? 2.015 -8.895 -16.879 1.00 66.25 105 GLY A O 1
ATOM 846 N N . ALA A 1 106 ? 2.053 -10.922 -17.820 1.00 73.81 106 ALA A N 1
ATOM 847 C CA . ALA A 1 106 ? 0.782 -10.764 -18.532 1.00 73.81 106 ALA A CA 1
ATOM 848 C C . ALA A 1 106 ? -0.453 -10.713 -17.604 1.00 73.81 106 ALA A C 1
ATOM 850 O O . ALA A 1 106 ? -1.535 -10.333 -18.038 1.00 73.81 106 ALA A O 1
ATOM 851 N N . GLN A 1 107 ? -0.310 -11.115 -16.338 1.00 75.19 107 GLN A N 1
ATOM 852 C CA . GLN A 1 107 ? -1.383 -11.137 -15.334 1.00 75.19 107 GLN A CA 1
ATOM 853 C C . GLN A 1 107 ? -1.361 -9.894 -14.440 1.00 75.19 107 GLN A C 1
ATOM 855 O O . GLN A 1 107 ? -2.143 -9.798 -13.501 1.00 75.19 107 GLN A O 1
ATOM 860 N N . ASN A 1 108 ? -0.443 -8.961 -14.688 1.00 71.50 108 ASN A N 1
ATOM 861 C CA . ASN A 1 108 ? -0.331 -7.757 -13.886 1.00 71.50 108 ASN A CA 1
ATOM 862 C C . ASN A 1 108 ? -1.564 -6.875 -14.071 1.00 71.50 108 ASN A C 1
ATOM 864 O O . ASN A 1 108 ? -1.934 -6.551 -15.199 1.00 71.50 108 ASN A O 1
ATOM 868 N N . HIS A 1 109 ? -2.155 -6.443 -12.962 1.00 70.25 109 HIS A N 1
ATOM 869 C CA . HIS A 1 109 ? -3.221 -5.441 -12.964 1.00 70.25 109 HIS A CA 1
ATOM 870 C C . HIS A 1 109 ? -2.632 -4.040 -12.780 1.00 70.25 109 HIS A C 1
ATOM 872 O O . HIS A 1 109 ? -3.090 -3.064 -13.385 1.00 70.25 109 HIS A O 1
ATOM 878 N N . LEU A 1 110 ? -1.556 -3.953 -11.992 1.00 72.88 110 LEU A N 1
ATOM 879 C CA . LEU A 1 110 ? -0.878 -2.719 -11.624 1.00 72.88 110 LEU A CA 1
ATOM 880 C C . LEU A 1 110 ? 0.640 -2.932 -11.694 1.00 72.88 110 LEU A C 1
ATOM 882 O O . LEU A 1 110 ? 1.172 -3.891 -11.136 1.00 72.88 110 LEU A O 1
ATOM 886 N N . ILE A 1 111 ? 1.326 -2.018 -12.379 1.00 63.50 111 ILE A N 1
ATOM 887 C CA . ILE A 1 111 ? 2.786 -1.958 -12.441 1.00 63.50 111 ILE A CA 1
ATOM 888 C C . ILE A 1 111 ? 3.212 -0.667 -11.752 1.00 63.50 111 ILE A C 1
ATOM 890 O O . ILE A 1 111 ? 2.708 0.406 -12.091 1.00 63.50 111 ILE A O 1
ATOM 894 N N . LYS A 1 112 ? 4.114 -0.791 -10.779 1.00 66.00 112 LYS A N 1
ATOM 895 C CA . LYS A 1 112 ? 4.774 0.329 -10.114 1.00 66.00 112 LYS A CA 1
ATOM 896 C C . LYS A 1 112 ? 6.189 0.420 -10.660 1.00 66.00 112 LYS A C 1
ATOM 898 O O . LYS A 1 112 ? 6.993 -0.473 -10.418 1.00 66.00 112 LYS A O 1
ATOM 903 N N . GLU A 1 113 ? 6.508 1.488 -11.373 1.00 58.53 113 GLU A N 1
ATOM 904 C CA . GLU A 1 113 ? 7.894 1.727 -11.753 1.00 58.53 113 GLU A CA 1
ATOM 905 C C . GLU A 1 113 ? 8.645 2.304 -10.555 1.00 58.53 113 GLU A C 1
ATOM 907 O O . GLU A 1 113 ? 8.208 3.276 -9.937 1.00 58.53 113 GLU A O 1
ATOM 912 N N . THR A 1 114 ? 9.753 1.669 -10.183 1.00 49.84 114 THR A N 1
ATOM 913 C CA . THR A 1 114 ? 10.729 2.295 -9.290 1.00 49.84 114 THR A CA 1
ATOM 914 C C . THR A 1 114 ? 11.817 2.839 -10.187 1.00 49.84 114 THR A C 1
ATOM 916 O O . THR A 1 114 ? 12.524 2.066 -10.828 1.00 49.84 114 THR A O 1
ATOM 919 N N . VAL A 1 115 ? 11.901 4.165 -10.280 1.00 45.91 115 VAL A N 1
ATOM 920 C CA . VAL A 1 115 ? 12.971 4.818 -11.030 1.00 45.91 115 VAL A CA 1
ATOM 921 C C . VAL A 1 115 ? 14.277 4.511 -10.305 1.00 45.91 115 VAL A C 1
ATOM 923 O O . VAL A 1 115 ? 14.547 5.056 -9.236 1.00 45.91 115 VAL A O 1
ATOM 926 N N . GLU A 1 116 ? 15.071 3.603 -10.865 1.00 40.75 116 GLU A N 1
ATOM 927 C CA . GLU A 1 116 ? 16.472 3.472 -10.495 1.00 40.75 116 GLU A CA 1
ATOM 928 C C . GLU A 1 116 ? 17.263 4.519 -11.260 1.00 40.75 116 GLU A C 1
ATOM 930 O O . GLU A 1 116 ? 17.427 4.453 -12.476 1.00 40.75 116 GLU A O 1
ATOM 935 N N . TYR A 1 117 ? 17.750 5.501 -10.517 1.00 38.72 117 TYR A N 1
ATOM 936 C CA . TYR A 1 117 ? 18.741 6.441 -10.998 1.00 38.72 117 TYR A CA 1
ATOM 937 C C . TYR A 1 117 ? 20.114 5.757 -10.981 1.00 38.72 117 TYR A C 1
ATOM 939 O O . TYR A 1 117 ? 20.879 5.873 -10.026 1.00 38.72 117 TYR A O 1
ATOM 947 N N . GLY A 1 118 ? 20.374 4.959 -12.014 1.00 37.09 118 GLY A N 1
ATOM 948 C CA . GLY A 1 118 ? 21.671 4.359 -12.313 1.00 37.09 118 GLY A CA 1
ATOM 949 C C . GLY A 1 118 ? 22.146 4.812 -13.691 1.00 37.09 118 GLY A C 1
ATOM 950 O O . GLY A 1 118 ? 21.331 5.017 -14.586 1.00 37.09 118 GLY A O 1
ATOM 951 N N . GLU A 1 119 ? 23.461 4.965 -13.861 1.00 37.34 119 GLU A N 1
ATOM 952 C CA . GLU A 1 119 ? 24.157 5.591 -15.006 1.00 37.34 119 GLU A CA 1
ATOM 953 C C . GLU A 1 119 ? 23.889 4.989 -16.409 1.00 37.34 119 GLU A C 1
ATOM 955 O O . GLU A 1 119 ? 24.474 5.436 -17.403 1.00 37.34 119 GLU A O 1
ATOM 960 N N . ASP A 1 120 ? 22.996 4.012 -16.543 1.00 41.12 120 ASP A N 1
ATOM 961 C CA . ASP A 1 120 ? 22.705 3.338 -17.802 1.00 41.12 120 ASP A CA 1
ATOM 962 C C . ASP A 1 120 ? 21.716 4.148 -18.648 1.00 41.12 120 ASP A C 1
ATOM 964 O O . ASP A 1 120 ? 20.508 3.911 -18.705 1.00 41.12 120 ASP A O 1
ATOM 968 N N . LYS A 1 121 ? 22.269 5.128 -19.369 1.00 43.91 121 LYS A N 1
ATOM 969 C CA . LYS A 1 121 ? 21.590 5.782 -20.491 1.00 43.91 121 LYS A CA 1
ATOM 970 C C . LYS A 1 121 ? 21.097 4.714 -21.470 1.00 43.91 121 LYS A C 1
ATOM 972 O O . LYS A 1 121 ? 21.912 4.071 -22.131 1.00 43.91 121 LYS A O 1
ATOM 977 N N . ILE A 1 122 ? 19.778 4.574 -21.614 1.00 43.66 122 ILE A N 1
ATOM 978 C CA . ILE A 1 122 ? 19.159 3.738 -22.651 1.00 43.66 122 ILE A CA 1
ATOM 979 C C . ILE A 1 122 ? 19.731 4.166 -24.019 1.00 43.66 122 ILE A C 1
ATOM 981 O O . ILE A 1 122 ? 19.544 5.324 -24.421 1.00 43.66 122 ILE A O 1
ATOM 985 N N . PRO A 1 123 ? 20.452 3.292 -24.749 1.00 39.06 123 PRO A N 1
ATOM 986 C CA . PRO A 1 123 ? 21.061 3.665 -26.018 1.00 39.06 123 PRO A CA 1
ATOM 987 C C . PRO A 1 123 ? 19.984 4.046 -27.040 1.00 39.06 123 PRO A C 1
ATOM 989 O O . PRO A 1 123 ? 19.179 3.215 -27.441 1.00 39.06 123 PRO A O 1
ATOM 992 N N . GLY A 1 124 ? 19.982 5.304 -27.488 1.00 41.06 124 GLY A N 1
ATOM 993 C CA . GLY A 1 124 ? 19.088 5.782 -28.552 1.00 41.06 124 GLY A CA 1
ATOM 994 C C . GLY A 1 124 ? 17.897 6.6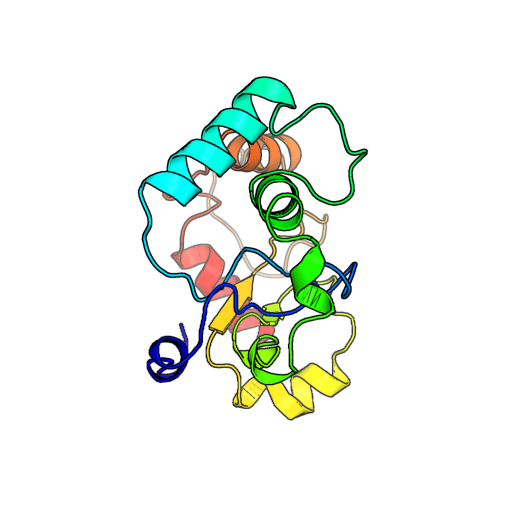29 -28.097 1.00 41.06 124 GLY A C 1
ATOM 995 O O . GLY A 1 124 ? 17.181 7.142 -28.955 1.00 41.06 124 GLY A O 1
ATOM 996 N N . VAL A 1 125 ? 17.713 6.857 -26.791 1.00 39.34 125 VAL A N 1
ATOM 997 C CA . VAL A 1 125 ? 16.687 7.781 -26.282 1.00 39.34 125 VAL A CA 1
ATOM 998 C C . VAL A 1 125 ? 17.340 9.104 -25.877 1.00 39.34 125 VAL A C 1
ATOM 1000 O O . VAL A 1 125 ? 18.019 9.194 -24.856 1.00 39.34 125 VAL A O 1
ATOM 1003 N N . SER A 1 126 ? 17.154 10.152 -26.686 1.00 42.03 126 SER A N 1
ATOM 1004 C CA . SER A 1 126 ? 17.527 11.517 -26.299 1.00 42.03 126 SER A CA 1
ATOM 1005 C C . SER A 1 126 ? 16.351 12.187 -25.593 1.00 42.03 126 SER A C 1
ATOM 1007 O O . SER A 1 126 ? 15.346 12.517 -26.229 1.00 42.03 126 SER A O 1
ATOM 1009 N N . PHE A 1 127 ? 16.482 12.403 -24.289 1.00 43.47 127 PHE A N 1
ATOM 1010 C CA . PHE A 1 127 ? 15.580 13.273 -23.546 1.00 43.47 127 PHE A CA 1
ATOM 1011 C C . PHE A 1 127 ? 15.996 14.728 -23.793 1.00 43.47 127 PHE A C 1
ATOM 1013 O O . PHE A 1 127 ? 17.164 15.081 -23.628 1.00 43.47 127 PHE A O 1
ATOM 1020 N N . ASP A 1 128 ? 15.060 15.550 -24.262 1.00 42.91 128 ASP A N 1
ATOM 1021 C CA . ASP A 1 128 ? 15.299 16.968 -24.524 1.00 42.91 128 ASP A CA 1
ATOM 1022 C C . ASP A 1 128 ? 15.351 17.725 -23.199 1.00 42.91 128 ASP A C 1
ATOM 1024 O O . ASP A 1 128 ? 14.301 17.967 -22.612 1.00 42.91 128 ASP A O 1
ATOM 1028 N N . GLN A 1 129 ? 16.551 18.070 -22.717 1.00 47.56 129 GLN A N 1
ATOM 1029 C CA . GLN A 1 129 ? 16.723 19.110 -21.702 1.00 47.56 129 GLN A CA 1
ATOM 1030 C C . GLN A 1 129 ? 18.037 19.879 -21.893 1.00 47.56 129 GLN A C 1
ATOM 1032 O O . GLN A 1 129 ? 19.133 19.316 -21.947 1.00 47.56 129 GLN A O 1
ATOM 1037 N N . SER A 1 130 ? 17.917 21.208 -21.936 1.00 45.62 130 SER A N 1
ATOM 1038 C CA . SER A 1 130 ? 19.004 22.144 -21.664 1.00 45.62 130 SER A CA 1
ATOM 1039 C C . SER A 1 130 ? 19.466 21.945 -20.219 1.00 45.62 130 SER A C 1
ATOM 1041 O O . SER A 1 130 ? 18.766 22.356 -19.300 1.00 45.62 130 SER A O 1
ATOM 1043 N N . SER A 1 131 ? 20.621 21.298 -20.045 1.00 49.75 131 SER A N 1
ATOM 1044 C CA . SER A 1 131 ? 21.248 20.968 -18.755 1.00 49.75 131 SER A CA 1
ATOM 1045 C C . SER A 1 131 ? 20.298 20.262 -17.772 1.00 49.75 131 SER A C 1
ATOM 1047 O O . SER A 1 131 ? 19.750 20.921 -16.888 1.00 49.75 131 SER A O 1
ATOM 1049 N N . PRO A 1 132 ? 20.085 18.940 -17.911 1.00 56.72 132 PRO A N 1
ATOM 1050 C CA . PRO A 1 132 ? 19.222 18.207 -16.994 1.00 56.72 132 PRO A CA 1
ATOM 1051 C C . PRO A 1 132 ? 19.772 18.275 -15.556 1.00 56.72 132 PRO A C 1
ATOM 1053 O O . PRO A 1 132 ? 20.997 18.221 -15.382 1.00 56.72 132 PRO A O 1
ATOM 1056 N N . PRO A 1 133 ? 18.898 18.396 -14.536 1.00 61.25 133 PRO A N 1
ATOM 1057 C CA . PRO A 1 133 ? 19.291 18.240 -13.140 1.00 61.25 133 PRO A CA 1
ATOM 1058 C C . PRO A 1 133 ? 19.963 16.881 -12.947 1.00 61.25 133 PRO A C 1
ATOM 1060 O O . PRO A 1 133 ? 19.599 15.892 -13.591 1.00 61.25 133 PRO A O 1
ATOM 1063 N N . THR A 1 134 ? 20.967 16.844 -12.078 1.00 71.00 134 THR A N 1
ATOM 1064 C CA . THR A 1 134 ? 21.653 15.600 -11.727 1.00 71.00 134 THR A CA 1
ATOM 1065 C C . THR A 1 134 ? 20.674 14.619 -11.095 1.00 71.00 134 THR A C 1
ATOM 1067 O O . THR A 1 134 ? 19.654 15.006 -10.520 1.00 71.00 134 THR A O 1
ATOM 1070 N N . ASP A 1 135 ? 20.997 13.334 -11.168 1.00 63.69 135 ASP A N 1
ATOM 1071 C CA . ASP A 1 135 ? 20.179 12.286 -10.567 1.00 63.69 135 ASP A CA 1
ATOM 1072 C C . ASP A 1 135 ? 19.953 12.521 -9.065 1.00 63.69 135 ASP A C 1
ATOM 1074 O O . ASP A 1 135 ? 18.840 12.350 -8.579 1.00 63.69 135 ASP A O 1
ATOM 1078 N N . GLU A 1 136 ? 20.958 13.039 -8.349 1.00 62.38 136 GLU A N 1
ATOM 1079 C CA . GLU A 1 136 ? 20.818 13.446 -6.944 1.00 62.38 136 GLU A CA 1
ATOM 1080 C C . GLU A 1 136 ? 19.800 14.578 -6.747 1.00 62.38 136 GLU A C 1
ATOM 1082 O O . GLU A 1 136 ? 19.026 14.566 -5.790 1.00 62.38 136 GLU A O 1
ATOM 1087 N N . GLU A 1 137 ? 19.788 15.574 -7.631 1.00 69.06 137 GLU A N 1
ATOM 1088 C CA . GLU A 1 137 ? 18.840 16.689 -7.557 1.00 69.06 137 GLU A CA 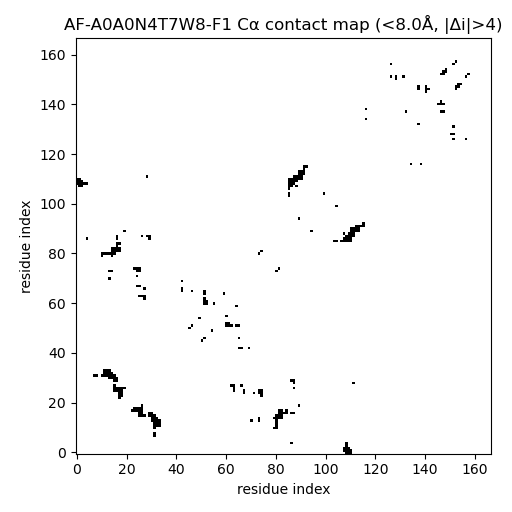1
ATOM 1089 C C . GLU A 1 137 ? 17.420 16.227 -7.866 1.00 69.06 137 GLU A C 1
ATOM 1091 O O . GLU A 1 137 ? 16.479 16.662 -7.201 1.00 69.06 137 GLU A O 1
ATOM 1096 N N . ARG A 1 138 ? 17.268 15.303 -8.820 1.00 72.56 138 ARG A N 1
ATOM 1097 C CA . ARG A 1 138 ? 15.980 14.679 -9.126 1.00 72.56 138 ARG A CA 1
ATOM 1098 C C . ARG A 1 138 ? 15.500 13.825 -7.959 1.00 72.56 138 ARG A C 1
ATOM 1100 O O . ARG A 1 138 ? 14.376 14.015 -7.510 1.00 72.56 138 ARG A O 1
ATOM 1107 N N . MET A 1 139 ? 16.348 12.961 -7.402 1.00 58.94 139 MET A N 1
ATOM 1108 C CA . MET A 1 139 ? 16.021 12.165 -6.215 1.00 58.94 139 MET A CA 1
ATOM 1109 C C . MET A 1 139 ? 15.580 13.051 -5.051 1.00 58.94 139 MET A C 1
ATOM 1111 O O . MET A 1 139 ? 14.506 12.830 -4.501 1.00 58.94 139 MET A O 1
ATOM 1115 N N . ARG A 1 140 ? 16.328 14.117 -4.739 1.00 68.62 140 ARG A N 1
ATOM 1116 C CA . ARG A 1 140 ? 15.919 15.078 -3.704 1.00 68.62 140 ARG A CA 1
ATOM 1117 C C . ARG A 1 140 ? 14.591 15.749 -4.025 1.00 68.62 140 ARG A C 1
ATOM 1119 O O . ARG A 1 140 ? 13.783 15.932 -3.123 1.00 68.62 140 ARG A O 1
ATOM 1126 N N . ALA A 1 141 ? 14.353 16.119 -5.283 1.00 65.88 141 ALA A N 1
ATOM 1127 C CA . ALA A 1 141 ? 13.090 16.716 -5.709 1.00 65.88 141 ALA A CA 1
ATOM 1128 C C . ALA A 1 141 ? 11.909 15.758 -5.479 1.00 65.88 141 ALA A C 1
ATOM 1130 O O . ALA A 1 141 ? 10.877 16.176 -4.957 1.00 65.88 141 ALA A O 1
ATOM 1131 N N . TRP A 1 142 ? 12.083 14.466 -5.766 1.00 67.00 142 TRP A N 1
ATOM 1132 C CA . TRP A 1 142 ? 11.118 13.421 -5.422 1.00 67.00 142 TRP A CA 1
ATOM 1133 C C . TRP A 1 142 ? 10.952 13.255 -3.900 1.00 67.00 142 TRP A C 1
ATOM 1135 O O . TRP A 1 142 ? 9.821 13.213 -3.417 1.00 67.00 142 TRP A O 1
ATOM 1145 N N . GLU A 1 143 ? 12.047 13.240 -3.135 1.00 56.03 143 GLU A N 1
ATOM 1146 C CA . GLU A 1 143 ? 12.051 13.099 -1.667 1.00 56.03 143 GLU A CA 1
ATOM 1147 C C . GLU A 1 143 ? 11.339 14.254 -0.947 1.00 56.03 143 GLU A C 1
ATOM 1149 O O . GLU A 1 143 ? 10.695 14.039 0.080 1.00 56.03 143 GLU A O 1
ATOM 1154 N N . VAL A 1 144 ? 11.413 15.476 -1.486 1.00 63.94 144 VAL A N 1
ATOM 1155 C CA . VAL A 1 144 ? 10.726 16.659 -0.933 1.00 63.94 144 VAL A CA 1
ATOM 1156 C C . VAL A 1 144 ? 9.359 16.922 -1.578 1.00 63.94 144 VAL A C 1
ATOM 1158 O O . VAL A 1 144 ? 8.751 17.964 -1.323 1.00 63.94 144 VAL A O 1
ATOM 1161 N N . GLY A 1 145 ? 8.855 16.009 -2.418 1.00 57.16 145 GLY A N 1
ATOM 1162 C CA . GLY A 1 145 ? 7.516 16.089 -3.017 1.00 57.16 145 GLY A CA 1
ATOM 1163 C C . GLY A 1 145 ? 7.359 17.117 -4.145 1.00 57.16 145 GLY A C 1
ATOM 1164 O O . GLY A 1 145 ? 6.247 17.571 -4.408 1.00 57.16 145 GLY A O 1
ATOM 1165 N N . HIS A 1 146 ? 8.453 17.492 -4.807 1.00 71.19 146 HIS A N 1
ATOM 1166 C CA . HIS A 1 146 ? 8.502 18.447 -5.920 1.00 71.19 146 HIS A CA 1
ATOM 1167 C C . HIS A 1 146 ? 9.086 17.840 -7.219 1.00 71.19 146 HIS A C 1
ATOM 1169 O O . HIS A 1 146 ? 10.003 18.428 -7.792 1.00 71.19 146 HIS A O 1
ATOM 1175 N N . PRO A 1 147 ? 8.607 16.683 -7.713 1.00 75.19 147 PRO A N 1
ATOM 1176 C CA . PRO A 1 147 ? 9.124 16.103 -8.955 1.00 75.19 147 PRO A CA 1
ATOM 1177 C C . PRO A 1 147 ? 8.726 16.930 -10.195 1.00 75.19 147 PRO A C 1
ATOM 1179 O O . PRO A 1 147 ? 7.705 17.628 -10.206 1.00 75.19 147 PRO A O 1
ATOM 1182 N N . ASP A 1 148 ? 9.527 16.847 -11.260 1.00 77.38 148 ASP A N 1
ATOM 1183 C CA . ASP A 1 148 ? 9.361 17.641 -12.484 1.00 77.38 148 ASP A CA 1
ATOM 1184 C C . ASP A 1 148 ? 8.399 16.963 -13.472 1.00 77.38 148 ASP A C 1
ATOM 1186 O O . ASP A 1 148 ? 8.791 16.409 -14.504 1.00 77.38 148 ASP A O 1
ATOM 1190 N N . TYR A 1 149 ? 7.104 17.024 -13.158 1.00 71.69 149 TYR A N 1
ATOM 1191 C CA . TYR A 1 149 ? 6.041 16.390 -13.947 1.00 71.69 149 TYR A CA 1
ATOM 1192 C C . TYR A 1 149 ? 5.923 16.886 -15.400 1.00 71.69 149 TYR A C 1
ATOM 1194 O O . TYR A 1 149 ? 5.215 16.267 -16.197 1.00 71.69 149 TYR A O 1
ATOM 1202 N N . LEU A 1 150 ? 6.551 18.013 -15.752 1.00 74.81 150 LEU A N 1
ATOM 1203 C CA . LEU A 1 150 ? 6.490 18.601 -17.095 1.00 74.81 150 LEU A CA 1
ATOM 1204 C C . LEU A 1 150 ? 7.790 18.427 -17.890 1.00 74.81 150 LEU A C 1
ATOM 1206 O O . LEU A 1 150 ? 7.802 18.731 -19.084 1.00 74.81 150 LEU A O 1
ATOM 1210 N N . GLY A 1 151 ? 8.851 17.921 -17.263 1.00 79.50 151 GLY A N 1
ATOM 1211 C CA . GLY A 1 151 ? 10.147 17.699 -17.890 1.00 79.50 151 GLY A CA 1
ATOM 1212 C C . GLY A 1 151 ? 10.649 16.277 -17.683 1.00 79.50 151 GLY A C 1
ATOM 1213 O O . GLY A 1 151 ? 10.145 15.341 -18.307 1.00 79.50 151 GLY A O 1
ATOM 1214 N N . ALA A 1 152 ? 11.683 16.107 -16.864 1.00 69.94 152 ALA A N 1
ATOM 1215 C CA . ALA A 1 152 ? 12.401 14.834 -16.764 1.00 69.94 152 ALA A CA 1
ATOM 1216 C C . ALA A 1 152 ? 11.522 13.698 -16.208 1.00 69.94 152 ALA A C 1
ATOM 1218 O O . ALA A 1 152 ? 11.661 12.552 -16.634 1.00 69.94 152 ALA A O 1
ATOM 1219 N N . ASP A 1 153 ? 10.572 14.031 -15.332 1.00 72.12 153 ASP A N 1
ATOM 1220 C CA . ASP A 1 153 ? 9.642 13.092 -14.694 1.00 72.12 153 ASP A CA 1
ATOM 1221 C C . ASP A 1 153 ? 8.264 13.060 -15.383 1.00 72.12 153 ASP A C 1
ATOM 1223 O O . ASP A 1 153 ? 7.280 12.566 -14.828 1.00 72.12 153 ASP A O 1
ATOM 1227 N N . ALA A 1 154 ? 8.163 13.603 -16.602 1.00 76.38 154 ALA A N 1
ATOM 1228 C CA . ALA A 1 154 ? 6.914 13.623 -17.348 1.00 76.38 154 ALA A CA 1
ATOM 1229 C C . ALA A 1 154 ? 6.429 12.210 -17.696 1.00 76.38 154 ALA A C 1
ATOM 1231 O O . ALA A 1 154 ? 7.194 11.351 -18.139 1.00 76.38 154 ALA A O 1
ATOM 1232 N N . TYR A 1 155 ? 5.113 11.999 -17.609 1.00 69.81 155 TYR A N 1
ATOM 1233 C CA . TYR A 1 155 ? 4.474 10.716 -17.927 1.00 69.81 155 TYR A CA 1
ATOM 1234 C C . TYR A 1 155 ? 4.831 10.186 -19.327 1.00 69.81 155 TYR A C 1
ATOM 1236 O O . TYR A 1 155 ? 4.966 8.983 -19.523 1.00 69.81 155 TYR A O 1
ATOM 1244 N N . SER A 1 156 ? 5.036 11.069 -20.306 1.00 69.06 156 SER A N 1
ATOM 1245 C CA . SER A 1 156 ? 5.448 10.683 -21.660 1.00 69.06 156 SER A CA 1
ATOM 1246 C C . SER A 1 156 ? 6.839 10.042 -21.715 1.00 69.06 156 SER A C 1
ATOM 1248 O O . SER A 1 156 ? 7.084 9.212 -22.587 1.00 69.06 156 SER A O 1
ATOM 1250 N N . ASN A 1 157 ? 7.743 10.408 -20.806 1.00 70.94 157 ASN A N 1
ATOM 1251 C CA . ASN A 1 157 ? 9.070 9.806 -20.689 1.00 70.94 157 ASN A CA 1
ATOM 1252 C C . ASN A 1 157 ? 8.994 8.459 -19.968 1.00 70.94 157 ASN A C 1
ATOM 1254 O O . ASN A 1 157 ? 9.609 7.497 -20.421 1.00 70.94 157 ASN A O 1
ATOM 1258 N N . ILE A 1 158 ? 8.164 8.384 -18.926 1.00 64.31 158 ILE A N 1
ATOM 1259 C CA . ILE A 1 158 ? 7.857 7.153 -18.186 1.00 64.31 158 ILE A CA 1
ATOM 1260 C C . ILE A 1 158 ? 7.264 6.101 -19.134 1.00 64.31 158 ILE A C 1
ATOM 1262 O O . ILE A 1 158 ? 7.770 4.989 -19.242 1.00 64.31 158 ILE A O 1
ATOM 1266 N N . GLN A 1 159 ? 6.252 6.475 -19.922 1.00 66.25 159 GLN A N 1
ATOM 1267 C CA . GLN A 1 159 ? 5.616 5.558 -20.868 1.00 66.25 159 GLN A CA 1
ATOM 1268 C C . GLN A 1 159 ? 6.608 5.014 -21.906 1.00 66.25 159 GLN A C 1
ATOM 1270 O O . GLN A 1 159 ? 6.585 3.825 -22.201 1.00 66.25 159 GLN A O 1
ATOM 1275 N N . LYS A 1 160 ? 7.525 5.849 -22.411 1.00 71.19 160 LYS A N 1
ATOM 1276 C CA . LYS A 1 160 ? 8.567 5.405 -23.353 1.00 71.19 160 LYS A CA 1
ATOM 1277 C C . LYS A 1 160 ? 9.544 4.405 -22.732 1.00 71.19 160 LYS A C 1
ATOM 1279 O O . LYS A 1 160 ? 9.957 3.478 -23.420 1.00 71.19 160 LYS A O 1
ATOM 1284 N N . ALA A 1 161 ? 9.934 4.599 -21.470 1.00 64.44 161 ALA A N 1
ATOM 1285 C CA . ALA A 1 161 ? 10.813 3.668 -20.765 1.00 64.44 161 ALA A CA 1
ATOM 1286 C C . ALA A 1 161 ? 10.132 2.302 -20.573 1.00 64.44 161 ALA A C 1
ATOM 1288 O O . ALA A 1 161 ? 10.748 1.267 -20.832 1.00 64.44 161 ALA A O 1
ATOM 1289 N N . ILE A 1 162 ? 8.840 2.310 -20.219 1.00 55.91 162 ILE A N 1
ATOM 1290 C CA . ILE A 1 162 ? 8.007 1.106 -20.116 1.00 55.91 162 ILE A CA 1
ATOM 1291 C C . ILE A 1 162 ? 7.908 0.396 -21.468 1.00 55.91 162 ILE A C 1
ATOM 1293 O O . ILE A 1 162 ? 8.178 -0.799 -21.538 1.00 55.91 162 ILE A O 1
ATOM 1297 N N . ASP A 1 163 ? 7.558 1.115 -22.536 1.00 69.56 163 ASP A N 1
ATOM 1298 C CA . ASP A 1 163 ? 7.384 0.527 -23.869 1.00 69.56 163 ASP A CA 1
ATOM 1299 C C . ASP A 1 163 ? 8.688 -0.124 -24.367 1.00 69.56 163 ASP A C 1
ATOM 1301 O O . ASP A 1 163 ? 8.660 -1.244 -24.866 1.00 69.56 163 ASP A O 1
ATOM 1305 N N . HIS A 1 164 ? 9.839 0.523 -24.149 1.00 63.44 164 HIS A N 1
ATOM 1306 C CA . HIS A 1 164 ? 11.152 -0.037 -24.488 1.00 63.44 164 HIS A CA 1
ATOM 1307 C C . HIS A 1 164 ? 11.502 -1.283 -23.657 1.00 63.44 164 HIS A C 1
ATOM 1309 O O . HIS A 1 164 ? 12.117 -2.213 -24.165 1.00 63.44 164 HIS A O 1
ATOM 1315 N N . ALA A 1 165 ? 11.130 -1.329 -22.376 1.00 52.72 165 ALA A N 1
ATOM 1316 C CA . ALA A 1 165 ? 11.363 -2.504 -21.532 1.00 52.72 165 ALA A CA 1
ATOM 1317 C C . ALA A 1 165 ? 10.473 -3.711 -21.901 1.00 52.72 165 ALA A C 1
ATOM 1319 O O . ALA A 1 165 ? 10.716 -4.819 -21.415 1.00 52.72 165 ALA A O 1
ATOM 1320 N N . LEU A 1 166 ? 9.430 -3.495 -22.711 1.00 49.19 166 LEU A N 1
ATOM 1321 C CA . LEU A 1 166 ? 8.489 -4.519 -23.170 1.00 49.19 166 LEU A CA 1
ATOM 1322 C C . LEU A 1 166 ? 8.851 -5.125 -24.542 1.00 49.19 166 LEU A C 1
ATOM 1324 O O . LEU A 1 166 ? 8.218 -6.114 -24.924 1.00 49.19 166 LEU A O 1
ATOM 1328 N N . GLU A 1 167 ? 9.839 -4.569 -25.255 1.00 55.16 167 GLU A N 1
ATOM 1329 C CA . GLU A 1 167 ? 10.440 -5.146 -26.477 1.00 55.16 167 GLU A CA 1
ATOM 1330 C C . GLU A 1 167 ? 11.453 -6.265 -26.159 1.00 55.16 167 GLU A C 1
ATOM 1332 O O . GLU A 1 167 ? 11.439 -7.288 -26.889 1.00 55.16 167 GLU A O 1
#

Radius of gyration: 17.77 Å; Cα contacts (8 Å, |Δi|>4): 165; chains: 1; bounding box: 38×38×47 Å

pLDDT: mean 73.51, std 18.1, range [37.09, 97.31]

Foldseek 3Di:
DAADDCCLQVAEPWAAAADPVHRLFGDPPDTDHDDDPVVVVVLVVQCVVPNQQPDDPDDQHDPSSSVCPVVVCQSVDDCSSHDPCLAEPEDDPVPVCVVVCVVCVVVRPDYDYDDDPDPDDPPPDDFDDDDDDHPVVQVVCVVVPNHDCPGPVPPVNVVVVVVVVVD

Mean predicted aligned error: 13.55 Å